Protein AF-A0A8T2MV27-F1 (afdb_monomer)

Nearest PDB structures (foldseek):
  1ccz-assembly1_A  TM=6.805E-01  e=2.339E-03  Homo sapiens
  5xpw-assembly1_A-2  TM=7.190E-01  e=3.703E-03  Branchiostoma floridae
  2dru-assembly1_A  TM=6.359E-01  e=2.085E-03  Rattus norvegicus
  1hng-assembly1_B  TM=6.744E-01  e=2.463E-02  Rattus rattus
  7sht-assembly1_D  TM=5.277E-01  e=3.098E-02  Homo sapiens

Foldseek 3Di:
DPPPPVVVVVVVVPPDDDPDDDPPLPVPEKDAWDWDWDDPDLWKIKIFIDTDPDPQKWKFKDFDVDDGHTDRIDMDTVVRLVVGFWMKMWIDGPSYIHIDIGGCVVVHPPPDCPDDVVVVVVVVVVVVVVVVVVPDDPPD

Mean predicted aligned error: 16.32 Å

Solvent-accessible surface area (backbone atoms only — not comparable to full-atom values): 8677 Å² total; per-residue (Å²): 144,79,86,72,75,70,61,66,64,55,65,77,71,70,83,74,90,85,87,82,84,81,74,70,78,65,81,72,37,66,59,74,42,47,79,49,74,46,77,79,51,102,53,35,36,33,40,38,51,47,63,68,84,53,95,68,50,44,40,23,31,36,40,85,99,37,78,65,44,70,44,48,60,48,79,44,42,51,68,54,31,73,76,44,46,58,38,30,41,36,44,34,43,99,74,32,76,28,61,34,81,39,63,49,53,78,69,52,85,71,87,70,83,89,62,69,71,65,56,57,57,51,52,54,51,52,52,52,51,52,50,51,60,72,72,49,72,80,90,123

Radius of gyration: 32.89 Å; Cα contacts (8 Å, |Δi|>4): 181; chains: 1; bounding box: 91×28×101 Å

Structure (mmCIF, N/CA/C/O backbone):
data_AF-A0A8T2MV27-F1
#
_entry.id   AF-A0A8T2MV27-F1
#
loop_
_atom_site.group_PDB
_atom_site.id
_atom_site.type_symbol
_atom_site.label_atom_id
_atom_site.label_alt_id
_atom_site.label_comp_id
_atom_site.label_asym_id
_atom_site.label_entity_id
_atom_site.label_seq_id
_atom_site.pdbx_PDB_ins_code
_atom_site.Cartn_x
_atom_site.Cartn_y
_atom_site.Cartn_z
_atom_site.occupancy
_atom_site.B_iso_or_equiv
_atom_site.auth_seq_id
_atom_site.auth_comp_id
_atom_site.auth_asym_id
_atom_site.auth_atom_id
_atom_site.pdbx_PDB_model_num
ATOM 1 N N . MET A 1 1 ? -68.405 -4.023 31.245 1.00 50.22 1 MET A N 1
ATOM 2 C CA . MET A 1 1 ? -67.872 -3.692 29.906 1.00 50.22 1 MET A CA 1
ATOM 3 C C . MET A 1 1 ? -66.508 -3.022 30.088 1.00 50.22 1 MET A C 1
ATOM 5 O O . MET A 1 1 ? -66.405 -1.815 29.967 1.00 50.22 1 MET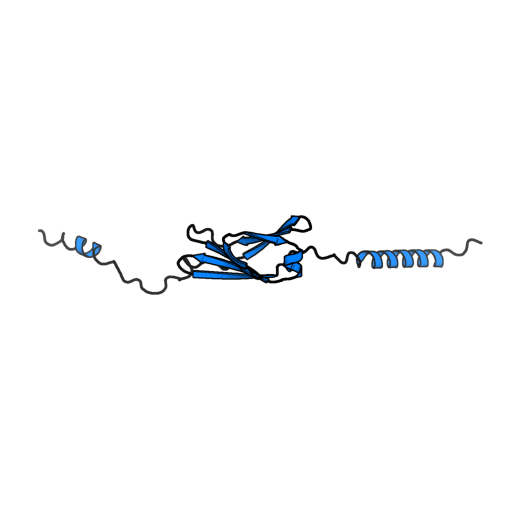 A O 1
ATOM 9 N N . GLN A 1 2 ? -65.485 -3.786 30.499 1.00 50.00 2 GLN A N 1
ATOM 10 C CA . GLN A 1 2 ? -64.125 -3.259 30.751 1.00 50.00 2 GLN A CA 1
ATOM 11 C C . GLN A 1 2 ? -63.024 -4.338 30.728 1.00 50.00 2 GLN A C 1
ATOM 13 O O . GLN A 1 2 ? -61.901 -4.092 31.142 1.00 50.00 2 GLN A O 1
ATOM 18 N N . SER A 1 3 ? -63.317 -5.533 30.214 1.00 42.84 3 SER A N 1
ATOM 19 C CA . SER A 1 3 ? -62.396 -6.677 30.216 1.00 42.84 3 SER A CA 1
ATOM 20 C C . SER A 1 3 ? -61.665 -6.907 28.884 1.00 42.84 3 SER A C 1
ATOM 22 O O . SER A 1 3 ? -60.965 -7.903 28.761 1.00 42.84 3 SER A O 1
ATOM 24 N N . LEU A 1 4 ? -61.789 -6.007 27.895 1.00 46.09 4 LEU A N 1
ATOM 25 C CA . LEU A 1 4 ? -61.129 -6.153 26.582 1.00 46.09 4 LEU A CA 1
ATOM 26 C C . LEU A 1 4 ? -59.987 -5.162 26.291 1.00 46.09 4 LEU A C 1
ATOM 28 O O . LEU A 1 4 ? -59.261 -5.374 25.327 1.00 46.09 4 LEU A O 1
ATOM 32 N N . LEU A 1 5 ? -59.780 -4.116 27.098 1.00 51.22 5 LEU A N 1
ATOM 33 C CA . LEU A 1 5 ? -58.764 -3.090 26.800 1.00 51.22 5 LEU A CA 1
ATOM 34 C C . LEU A 1 5 ? -57.367 -3.375 27.381 1.00 51.22 5 LEU A C 1
ATOM 36 O O . LEU A 1 5 ? -56.429 -2.688 27.013 1.00 51.22 5 LEU A O 1
ATOM 40 N N . ALA A 1 6 ? -57.190 -4.407 28.213 1.00 50.56 6 ALA A N 1
ATOM 41 C CA . ALA A 1 6 ? -55.876 -4.754 28.779 1.00 50.56 6 ALA A CA 1
ATOM 42 C C . ALA A 1 6 ? -55.056 -5.736 27.916 1.00 50.56 6 ALA A C 1
ATOM 44 O O . ALA A 1 6 ? -53.880 -5.964 28.179 1.00 50.56 6 ALA A O 1
ATOM 45 N N . ILE A 1 7 ? -55.667 -6.348 26.894 1.00 51.62 7 ILE A N 1
ATOM 46 C CA . ILE A 1 7 ? -55.023 -7.396 26.082 1.00 51.62 7 ILE A CA 1
ATOM 47 C C . ILE A 1 7 ? -54.093 -6.773 25.024 1.00 51.62 7 ILE A C 1
ATOM 49 O O . ILE A 1 7 ? -53.070 -7.360 24.681 1.00 51.62 7 ILE A O 1
ATOM 53 N N . ALA A 1 8 ? -54.403 -5.560 24.550 1.00 48.25 8 ALA A N 1
ATOM 54 C CA . ALA A 1 8 ? -53.608 -4.868 23.532 1.00 48.25 8 ALA A CA 1
ATOM 55 C C . ALA A 1 8 ? -52.238 -4.381 24.052 1.00 48.25 8 ALA A C 1
ATOM 57 O O . ALA A 1 8 ? -51.272 -4.395 23.294 1.00 48.25 8 ALA A O 1
ATOM 58 N N . ASP A 1 9 ? -52.122 -4.036 25.340 1.00 54.28 9 ASP A N 1
ATOM 59 C CA . ASP A 1 9 ? -50.855 -3.587 25.943 1.00 54.28 9 ASP A CA 1
ATOM 60 C C . ASP A 1 9 ? -49.862 -4.735 26.200 1.00 54.28 9 ASP A C 1
ATOM 62 O O . ASP A 1 9 ? -48.650 -4.528 26.187 1.00 54.28 9 ASP A O 1
ATOM 66 N N . ILE A 1 10 ? -50.342 -5.974 26.371 1.00 51.12 10 ILE A N 1
ATOM 67 C CA . ILE A 1 10 ? -49.473 -7.149 26.577 1.00 51.12 10 ILE A CA 1
ATOM 68 C C . ILE A 1 10 ? -48.772 -7.555 25.271 1.00 51.12 10 ILE A C 1
ATOM 70 O O . ILE A 1 10 ? -47.625 -8.002 25.302 1.00 51.12 10 ILE A O 1
ATOM 74 N N . ILE A 1 11 ? -49.424 -7.361 24.118 1.00 53.12 11 ILE A N 1
ATOM 75 C CA . ILE A 1 11 ? -48.849 -7.705 22.807 1.00 53.12 11 ILE A CA 1
ATOM 76 C C . ILE A 1 11 ? -47.647 -6.800 22.476 1.00 53.12 11 ILE A C 1
ATOM 78 O O . ILE A 1 11 ? -46.690 -7.270 21.867 1.00 53.12 11 ILE A O 1
ATOM 82 N N . GLN A 1 12 ? -47.623 -5.551 22.958 1.00 51.84 12 GLN A N 1
ATOM 83 C CA . GLN A 1 12 ? -46.502 -4.625 22.726 1.00 51.84 12 GLN A CA 1
ATOM 84 C C . GLN A 1 12 ? -45.269 -4.877 23.617 1.00 51.84 12 GLN A C 1
ATOM 86 O O . GLN A 1 12 ? -44.215 -4.291 23.382 1.00 51.84 12 GLN A O 1
ATOM 91 N N . LEU A 1 13 ? -45.360 -5.757 24.624 1.00 51.50 13 LEU A N 1
ATOM 92 C CA . LEU A 1 13 ? -44.260 -6.057 25.556 1.00 51.50 13 LEU A CA 1
ATOM 93 C C . LEU A 1 13 ? -43.524 -7.377 25.256 1.00 51.50 13 LEU A C 1
ATOM 95 O O . LEU A 1 13 ? -42.575 -7.714 25.965 1.00 51.50 13 LEU A O 1
ATOM 99 N N . LYS A 1 14 ? -43.923 -8.138 24.225 1.00 48.09 14 LYS A N 1
ATOM 100 C CA . LYS A 1 14 ? -43.397 -9.496 23.977 1.00 48.09 14 LYS A CA 1
ATOM 101 C C . LYS A 1 14 ? -42.906 -9.766 22.549 1.00 48.09 14 LYS A C 1
ATOM 103 O O . LYS A 1 14 ? -43.073 -10.868 22.047 1.00 48.09 14 LYS A O 1
ATOM 108 N N . THR A 1 15 ? -42.187 -8.826 21.947 1.00 40.66 15 THR A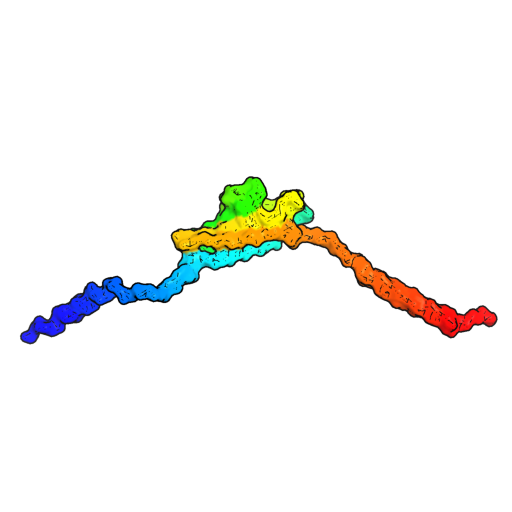 N 1
ATOM 109 C CA . THR A 1 15 ? -41.225 -9.146 20.872 1.00 40.66 15 THR A CA 1
ATOM 110 C C . THR A 1 15 ? -39.972 -8.283 21.004 1.00 40.66 15 THR A C 1
ATOM 112 O O . THR A 1 15 ? -39.597 -7.531 20.113 1.00 40.66 15 THR A O 1
ATOM 115 N N . SER A 1 16 ? -39.339 -8.382 22.171 1.00 48.09 16 SER A N 1
ATOM 116 C CA . SER A 1 16 ? -37.891 -8.261 22.301 1.00 48.09 16 SER A CA 1
ATOM 117 C C . SER A 1 16 ? -37.383 -9.692 22.479 1.00 48.09 16 SER A C 1
ATOM 119 O O . SER A 1 16 ? -37.890 -10.395 23.353 1.00 48.09 16 SER A O 1
ATOM 121 N N . ASP A 1 17 ? -36.437 -10.109 21.639 1.00 51.66 17 ASP A N 1
ATOM 122 C CA . ASP A 1 17 ? -35.657 -11.349 21.768 1.00 51.66 17 ASP A CA 1
ATOM 123 C C . ASP A 1 17 ? -36.351 -12.672 21.356 1.00 51.66 17 ASP A C 1
ATOM 125 O O . ASP A 1 17 ? -36.943 -13.375 22.172 1.00 51.66 17 ASP A O 1
ATOM 129 N N . SER A 1 18 ? -36.310 -13.014 20.058 1.00 49.25 18 SER A N 1
ATOM 130 C CA . SER A 1 18 ? -36.143 -14.399 19.543 1.00 49.25 18 SER A CA 1
ATOM 131 C C . SER A 1 18 ? -36.281 -14.481 18.014 1.00 49.25 18 SER A C 1
ATOM 133 O O . SER A 1 18 ? -37.104 -15.216 17.478 1.00 49.25 18 SER A O 1
ATOM 135 N N . GLU A 1 19 ? -35.408 -13.778 17.292 1.00 41.59 19 GLU A N 1
ATOM 136 C CA . GLU A 1 19 ? -35.066 -14.160 15.917 1.00 41.59 19 GLU A CA 1
ATOM 137 C C . GLU A 1 19 ? -33.567 -14.459 15.890 1.00 41.59 19 GLU A C 1
ATOM 139 O O . GLU A 1 19 ? -32.722 -13.624 15.574 1.00 41.59 19 GLU A O 1
ATOM 144 N N . ALA A 1 20 ? -33.229 -15.648 16.384 1.00 43.06 20 ALA A N 1
ATOM 145 C CA . ALA A 1 20 ? -31.861 -16.113 16.467 1.00 43.06 20 ALA A CA 1
ATOM 146 C C . ALA A 1 20 ? -31.523 -16.965 15.232 1.00 43.06 20 ALA A C 1
ATOM 148 O O . ALA A 1 20 ? -32.191 -17.956 14.944 1.00 43.06 20 ALA A O 1
ATOM 149 N N . HIS A 1 21 ? -30.415 -16.585 14.589 1.00 35.38 21 HIS A N 1
ATOM 150 C CA . HIS A 1 21 ? -29.521 -17.424 13.781 1.00 35.38 21 HIS A CA 1
ATOM 151 C C . HIS A 1 21 ? -29.842 -17.702 12.302 1.00 35.38 21 HIS A C 1
ATOM 153 O O . HIS A 1 21 ? -29.769 -18.838 11.844 1.00 35.38 21 HIS A O 1
ATOM 159 N N . HIS A 1 22 ? -29.976 -16.640 11.505 1.00 41.94 22 HIS A N 1
ATOM 160 C CA . HIS A 1 22 ? -29.172 -16.534 10.273 1.00 41.94 22 HIS A CA 1
ATOM 161 C C . HIS A 1 22 ? -29.003 -15.069 9.858 1.00 41.94 22 HIS A C 1
ATOM 163 O O . HIS A 1 22 ? -29.337 -14.664 8.749 1.00 41.94 22 HIS A O 1
ATOM 169 N N . LYS A 1 23 ? -28.525 -14.230 10.783 1.00 42.06 23 LYS A N 1
ATOM 170 C CA . LYS A 1 23 ? -28.053 -12.910 10.383 1.00 42.06 23 LYS A CA 1
ATOM 171 C C . LYS A 1 23 ? -26.694 -13.132 9.746 1.00 42.06 23 LYS A C 1
ATOM 173 O O . LYS A 1 23 ? -25.743 -13.452 10.450 1.00 42.06 23 LYS A O 1
ATOM 178 N N . ASP A 1 24 ? -26.681 -13.079 8.422 1.00 52.72 24 ASP A N 1
ATOM 179 C CA . ASP A 1 24 ? -25.498 -12.986 7.583 1.00 52.72 24 ASP A CA 1
ATOM 180 C C . ASP A 1 24 ? -24.465 -12.093 8.294 1.00 52.72 24 ASP A C 1
ATOM 182 O O . ASP A 1 24 ? -24.623 -10.876 8.392 1.00 52.72 24 ASP A O 1
ATOM 186 N N . GLU A 1 25 ? -23.437 -12.715 8.880 1.00 53.09 25 GLU A N 1
ATOM 187 C CA . GLU A 1 25 ? -22.351 -12.066 9.641 1.00 53.09 25 GLU A CA 1
ATOM 188 C C . GLU A 1 25 ? -21.464 -11.186 8.733 1.00 53.09 25 GLU A C 1
ATOM 190 O O . GLU A 1 25 ? -20.398 -10.699 9.102 1.00 53.09 25 GLU A O 1
ATOM 195 N N . THR A 1 26 ? -21.919 -10.976 7.507 1.00 54.19 26 THR A N 1
ATOM 196 C CA . THR A 1 26 ? -21.197 -10.438 6.374 1.00 54.19 26 THR A CA 1
ATOM 197 C C . THR A 1 26 ? -21.721 -9.058 5.957 1.00 54.19 26 THR A C 1
ATOM 199 O O . THR A 1 26 ? -21.038 -8.370 5.209 1.00 54.19 26 THR A O 1
ATOM 202 N N . GLU A 1 27 ? -22.800 -8.552 6.576 1.00 59.03 27 GLU A N 1
ATOM 203 C CA . GLU A 1 27 ? -23.212 -7.138 6.451 1.00 59.03 27 GLU A CA 1
ATOM 204 C C . GLU A 1 27 ? -22.283 -6.168 7.214 1.00 59.03 27 GLU A C 1
ATOM 206 O O . GLU A 1 27 ? -22.036 -5.051 6.768 1.00 59.03 27 GLU A O 1
ATOM 211 N N . ASN A 1 28 ? -21.733 -6.593 8.357 1.00 71.19 28 ASN A N 1
ATOM 212 C CA . ASN A 1 28 ? -20.901 -5.742 9.222 1.00 71.19 28 ASN A CA 1
ATOM 213 C C . ASN A 1 28 ? -19.397 -6.066 9.157 1.00 71.19 28 ASN A C 1
ATOM 215 O O . ASN A 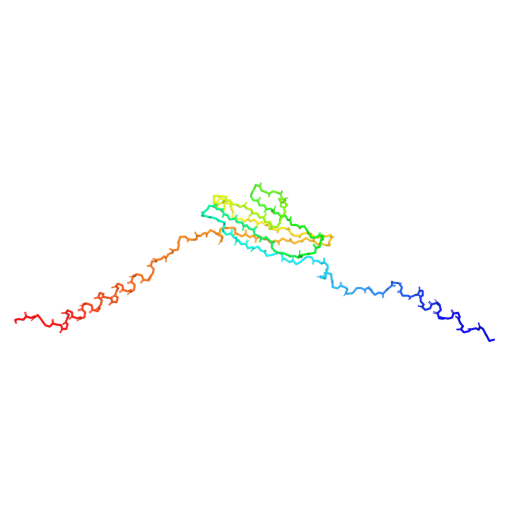1 28 ? -18.582 -5.358 9.762 1.00 71.19 28 ASN A O 1
ATOM 219 N N . ALA A 1 29 ? -19.020 -7.140 8.465 1.00 80.94 29 ALA A N 1
ATOM 220 C CA . ALA A 1 29 ? -17.625 -7.493 8.255 1.00 80.94 29 ALA A CA 1
ATOM 221 C C . ALA A 1 29 ? -17.016 -6.628 7.149 1.00 80.94 29 ALA A C 1
ATOM 223 O O . ALA A 1 29 ? -17.689 -6.289 6.180 1.00 80.94 29 ALA A O 1
ATOM 224 N N . VAL A 1 30 ? -15.730 -6.303 7.273 1.00 86.81 30 VAL A N 1
ATOM 225 C CA . VAL A 1 30 ? -15.019 -5.608 6.215 1.00 86.81 30 VAL A CA 1
ATOM 226 C C . VAL A 1 30 ? -14.766 -6.547 5.044 1.00 86.81 30 VAL A C 1
ATOM 228 O O . VAL A 1 30 ? -14.408 -7.722 5.227 1.00 86.81 30 VAL A O 1
ATOM 231 N N . ALA A 1 31 ? -14.934 -6.019 3.838 1.00 88.38 31 ALA A N 1
ATOM 232 C CA . ALA A 1 31 ? -14.553 -6.675 2.605 1.00 88.38 31 ALA A CA 1
ATOM 233 C C . ALA A 1 31 ? -13.026 -6.797 2.506 1.00 88.38 31 ALA A C 1
ATOM 235 O O . ALA A 1 31 ? -12.252 -6.129 3.199 1.00 88.38 31 ALA A O 1
ATOM 236 N N . LYS A 1 32 ? -12.573 -7.684 1.620 1.00 90.12 32 LYS A N 1
ATOM 237 C CA . LYS A 1 32 ? -11.149 -7.812 1.316 1.00 90.12 32 LYS A CA 1
ATOM 238 C C . LYS A 1 32 ? -10.652 -6.516 0.650 1.00 90.12 32 LYS A C 1
ATOM 240 O O . LYS A 1 32 ? -11.260 -6.100 -0.338 1.00 90.12 32 LYS A O 1
ATOM 245 N N . PRO A 1 33 ? -9.571 -5.887 1.145 1.00 93.12 33 PRO A N 1
ATOM 246 C CA . PRO A 1 33 ? -9.045 -4.682 0.522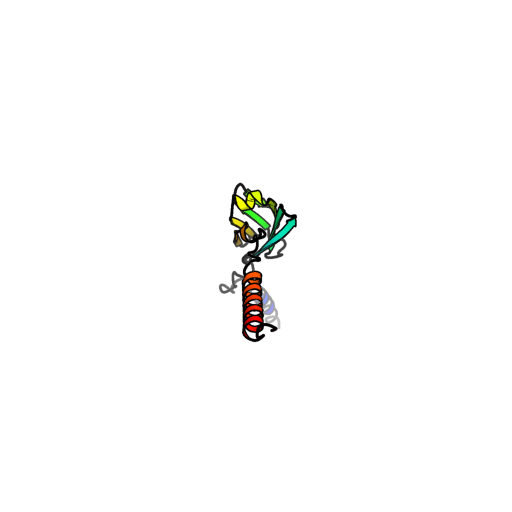 1.00 93.12 33 PRO A CA 1
ATOM 247 C C . PRO A 1 33 ? -8.423 -4.966 -0.845 1.00 93.12 33 PRO A C 1
ATOM 249 O O . PRO A 1 33 ? -7.963 -6.070 -1.123 1.00 93.12 33 PRO A O 1
ATOM 252 N N . THR A 1 34 ? -8.384 -3.941 -1.690 1.00 94.69 34 THR A N 1
ATOM 253 C CA . THR A 1 34 ? -7.682 -3.940 -2.976 1.00 94.69 34 THR A CA 1
ATOM 254 C C . THR A 1 34 ? -6.530 -2.950 -2.913 1.00 94.69 34 THR A C 1
ATOM 256 O O . THR A 1 34 ? -6.712 -1.814 -2.475 1.00 94.69 34 THR A O 1
ATOM 259 N N . VAL A 1 35 ? -5.350 -3.357 -3.374 1.00 95.44 35 VAL A N 1
ATOM 260 C CA . VAL A 1 35 ? -4.174 -2.485 -3.442 1.00 95.44 35 VAL A CA 1
ATOM 261 C C . VAL A 1 35 ? -3.914 -2.071 -4.889 1.00 95.44 35 VAL A C 1
ATOM 263 O O . VAL A 1 35 ? -3.952 -2.891 -5.802 1.00 95.44 35 VAL A O 1
ATOM 266 N N . THR A 1 36 ? -3.662 -0.782 -5.097 1.00 93.88 36 THR A N 1
ATOM 267 C CA . THR A 1 36 ? -3.289 -0.187 -6.390 1.00 93.88 36 THR A CA 1
ATOM 268 C C . THR A 1 36 ? -2.025 0.645 -6.229 1.00 93.88 36 THR A C 1
ATOM 270 O O . THR A 1 36 ? -1.695 1.047 -5.114 1.00 93.88 36 THR A O 1
ATOM 273 N N . CYS A 1 37 ? -1.319 0.922 -7.324 1.00 92.38 37 CYS A N 1
ATOM 274 C CA . CYS A 1 37 ? -0.158 1.805 -7.301 1.00 92.38 37 CYS A CA 1
ATOM 275 C C . CYS A 1 37 ? -0.316 3.019 -8.204 1.00 92.38 37 CYS A C 1
ATOM 277 O O . CYS A 1 37 ? -0.841 2.935 -9.313 1.00 92.38 37 CYS A O 1
ATOM 279 N N . GLU A 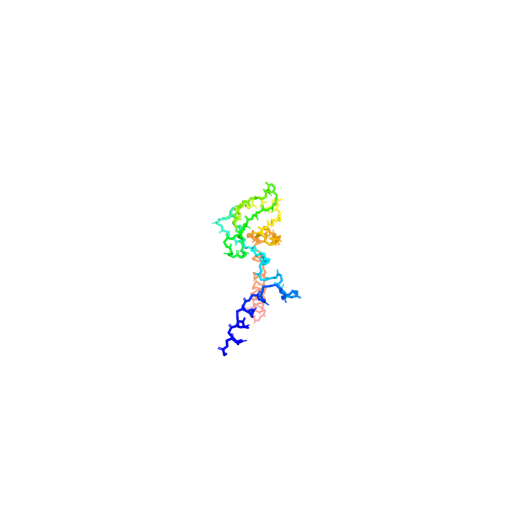1 38 ? 0.218 4.136 -7.726 1.00 91.50 38 GLU A N 1
ATOM 280 C CA . GLU A 1 38 ? 0.309 5.400 -8.438 1.00 91.50 38 GLU A CA 1
ATOM 281 C C . GLU A 1 38 ? 1.772 5.852 -8.459 1.00 91.50 38 GLU A C 1
ATOM 283 O O . GLU A 1 38 ? 2.398 6.034 -7.415 1.00 91.50 38 GLU A O 1
ATOM 288 N N . ASN A 1 39 ? 2.344 6.004 -9.653 1.00 88.62 39 ASN A N 1
ATOM 289 C CA . ASN A 1 39 ? 3.698 6.522 -9.804 1.00 88.62 39 ASN A CA 1
ATOM 290 C C . ASN A 1 39 ? 3.674 8.051 -9.680 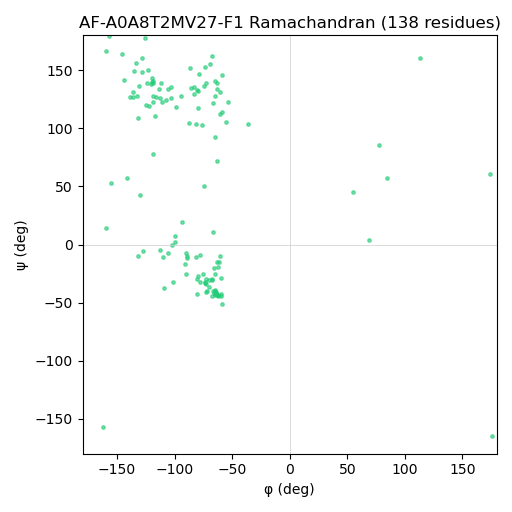1.00 88.62 39 ASN A C 1
ATOM 292 O O . ASN A 1 39 ? 3.048 8.723 -10.496 1.00 88.62 39 ASN A O 1
ATOM 296 N N . ILE A 1 40 ? 4.357 8.595 -8.669 1.00 86.06 40 ILE A N 1
ATOM 297 C CA . ILE A 1 40 ? 4.493 10.051 -8.509 1.00 86.06 40 ILE A CA 1
ATOM 298 C C . ILE A 1 40 ? 5.602 10.565 -9.434 1.00 86.06 40 ILE A C 1
ATOM 300 O O . ILE A 1 40 ? 5.478 11.627 -10.044 1.00 86.06 40 ILE A O 1
ATOM 304 N N . ASN A 1 41 ? 6.716 9.832 -9.505 1.00 84.44 41 ASN A N 1
ATOM 305 C CA . ASN A 1 41 ? 7.873 10.158 -10.334 1.00 84.44 41 ASN A CA 1
ATOM 306 C C . ASN A 1 41 ? 8.706 8.895 -10.637 1.00 84.44 41 ASN A C 1
ATOM 308 O O . ASN A 1 41 ? 8.429 7.804 -10.139 1.00 84.44 41 ASN A O 1
ATOM 312 N N . SER A 1 42 ? 9.798 9.044 -11.393 1.00 79.38 42 SER A N 1
ATOM 313 C CA . SER A 1 42 ? 10.678 7.934 -11.798 1.00 79.38 42 SER A CA 1
ATOM 314 C C . SER A 1 42 ? 11.346 7.155 -10.654 1.00 79.38 42 SER A C 1
ATOM 316 O O . SER A 1 42 ? 11.962 6.127 -10.921 1.00 79.38 42 SER A O 1
ATOM 318 N N . SER A 1 43 ? 11.262 7.629 -9.409 1.00 86.12 43 SER A N 1
ATOM 319 C CA . SER A 1 43 ? 11.875 7.035 -8.212 1.00 86.12 43 SER A CA 1
ATOM 320 C C . SER A 1 43 ? 10.908 6.791 -7.049 1.00 86.12 43 SER A C 1
ATOM 322 O O . SER A 1 43 ? 11.327 6.216 -6.049 1.00 86.12 43 SER A O 1
ATOM 324 N N . THR A 1 44 ? 9.649 7.220 -7.138 1.00 90.00 44 THR A N 1
ATOM 325 C CA . THR A 1 44 ? 8.696 7.191 -6.021 1.00 90.00 44 THR A CA 1
ATOM 326 C C . THR A 1 44 ? 7.340 6.687 -6.488 1.00 90.00 44 THR A C 1
ATOM 328 O O . THR A 1 44 ? 6.769 7.195 -7.460 1.00 90.00 44 THR A O 1
ATOM 331 N N . VAL A 1 45 ? 6.794 5.730 -5.742 1.00 91.88 45 VAL A N 1
ATOM 332 C CA . VAL A 1 45 ? 5.447 5.191 -5.934 1.00 91.88 45 VAL A CA 1
ATOM 333 C C . VAL A 1 45 ? 4.631 5.350 -4.656 1.00 91.88 45 VAL A C 1
ATOM 335 O O . VAL A 1 45 ? 5.162 5.282 -3.547 1.00 91.88 45 VAL A O 1
ATOM 338 N N . THR A 1 46 ? 3.325 5.492 -4.813 1.00 93.94 46 THR A N 1
ATOM 339 C CA . THR A 1 46 ? 2.353 5.398 -3.728 1.00 93.94 46 THR A CA 1
ATOM 340 C C . THR A 1 46 ? 1.522 4.143 -3.913 1.00 93.94 46 THR A C 1
ATOM 342 O O . THR A 1 46 ? 0.864 3.980 -4.940 1.00 93.94 46 THR A O 1
ATOM 345 N N . LEU A 1 47 ? 1.516 3.268 -2.912 1.00 94.19 47 LEU A N 1
ATOM 346 C CA . LEU A 1 47 ? 0.530 2.202 -2.794 1.00 94.19 47 LEU A CA 1
ATOM 347 C C . LEU A 1 47 ? -0.732 2.772 -2.148 1.00 94.19 47 LEU A C 1
ATOM 349 O O . LEU A 1 47 ? -0.664 3.406 -1.096 1.00 94.19 47 LEU A O 1
ATOM 353 N N . ARG A 1 48 ? -1.883 2.536 -2.768 1.00 95.81 48 ARG A N 1
ATOM 354 C CA . ARG A 1 48 ? -3.203 2.900 -2.256 1.00 95.81 48 ARG A CA 1
ATOM 355 C C . ARG A 1 48 ? -3.986 1.653 -1.924 1.00 95.81 48 ARG A C 1
ATOM 357 O O . ARG A 1 48 ? -4.190 0.800 -2.785 1.00 95.81 48 ARG A O 1
ATOM 364 N N . CYS A 1 49 ? -4.464 1.591 -0.694 1.00 94.75 49 CYS A N 1
ATOM 365 C CA . CYS A 1 49 ? -5.373 0.569 -0.235 1.00 94.75 49 CYS A CA 1
ATOM 366 C C . CYS A 1 49 ? -6.804 1.097 -0.268 1.00 94.75 49 CYS A C 1
ATOM 368 O O . CYS A 1 49 ? -7.142 2.067 0.412 1.00 94.75 49 CYS A O 1
ATOM 370 N N . ALA A 1 50 ? -7.633 0.449 -1.074 1.00 91.69 50 ALA A N 1
ATOM 371 C CA . ALA A 1 50 ? -9.060 0.686 -1.155 1.00 91.69 50 ALA A CA 1
ATOM 372 C C . ALA A 1 50 ? -9.802 -0.431 -0.415 1.00 91.69 50 ALA A C 1
ATOM 374 O O . ALA A 1 50 ? -9.494 -1.611 -0.571 1.00 91.69 50 ALA A O 1
ATOM 375 N N . GLY A 1 51 ? -10.790 -0.055 0.383 1.00 87.00 51 GLY A N 1
ATOM 376 C CA . GLY A 1 51 ? -11.646 -0.969 1.125 1.00 87.00 51 GLY A CA 1
ATOM 377 C C . GLY A 1 51 ? -12.912 -0.244 1.561 1.00 87.00 51 GLY A C 1
ATOM 378 O O . GLY A 1 51 ? -13.285 0.778 0.976 1.00 87.00 51 GLY A O 1
ATOM 379 N N . ASP A 1 52 ? -13.562 -0.747 2.605 1.00 83.88 52 ASP A N 1
ATOM 380 C CA . ASP A 1 52 ? -14.815 -0.160 3.066 1.00 83.88 52 ASP A CA 1
ATOM 381 C C . ASP A 1 52 ? -14.641 1.259 3.600 1.00 83.88 52 ASP A C 1
ATOM 383 O O . ASP A 1 52 ? -13.703 1.581 4.335 1.00 83.88 52 ASP A O 1
ATOM 387 N N . GLN A 1 53 ? -15.612 2.106 3.274 1.00 77.81 53 GLN A N 1
ATOM 388 C CA . GLN A 1 53 ? -15.641 3.520 3.653 1.00 77.81 53 GLN A CA 1
ATOM 389 C C . GLN A 1 53 ? -16.417 3.770 4.956 1.00 77.81 53 GLN A C 1
ATOM 391 O O . GLN A 1 53 ? -16.854 4.888 5.222 1.00 77.81 53 GLN A O 1
ATOM 396 N N . SER A 1 54 ? -16.620 2.730 5.770 1.00 81.12 54 SER A N 1
ATOM 397 C CA . SER A 1 54 ? -17.314 2.870 7.050 1.00 81.12 54 SER A CA 1
ATOM 398 C C . SER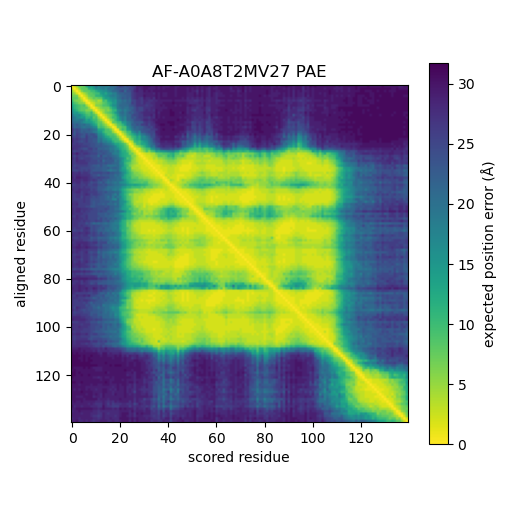 A 1 54 ? -16.521 3.787 7.996 1.00 81.12 54 SER A C 1
ATOM 400 O O . SER A 1 54 ? -15.297 3.679 8.075 1.00 81.12 54 SER A O 1
ATOM 402 N N . PRO A 1 55 ? -17.186 4.679 8.755 1.00 77.12 55 PRO A N 1
ATOM 403 C CA . PRO A 1 55 ? -16.526 5.661 9.621 1.00 77.12 55 PRO A CA 1
ATOM 404 C C . PRO A 1 55 ? -15.691 5.049 10.758 1.00 77.12 55 PRO A C 1
ATOM 406 O O . PRO A 1 55 ? -14.885 5.747 11.367 1.00 77.12 55 PRO A O 1
ATOM 409 N N . LEU A 1 56 ? -15.874 3.759 11.056 1.00 86.06 56 LEU A N 1
ATOM 410 C CA . LEU A 1 56 ? -15.097 3.025 12.062 1.00 86.06 56 LEU A CA 1
ATOM 411 C C . LEU A 1 56 ? -13.974 2.172 11.449 1.00 86.06 56 LEU A C 1
ATOM 413 O O . LEU A 1 56 ? -13.289 1.454 12.181 1.00 86.06 56 LEU A O 1
ATOM 417 N N . THR A 1 57 ? -13.796 2.226 10.128 1.00 91.06 57 THR A N 1
ATOM 418 C CA . THR A 1 57 ? -12.759 1.479 9.420 1.00 91.06 57 THR A CA 1
ATOM 419 C C . THR A 1 57 ? -11.409 2.173 9.549 1.00 91.06 57 THR A C 1
ATOM 421 O O . THR A 1 57 ? -11.268 3.372 9.317 1.00 91.06 57 THR A O 1
ATOM 424 N N . GLN A 1 58 ? -10.393 1.393 9.896 1.00 94.31 58 GLN A N 1
ATOM 425 C CA . GLN A 1 58 ? -9.009 1.826 10.016 1.00 94.31 58 GLN A CA 1
ATOM 426 C C . GLN A 1 58 ? -8.141 1.062 9.025 1.00 94.31 58 GLN A C 1
ATOM 428 O O . GLN A 1 58 ? -8.313 -0.142 8.841 1.00 94.31 58 GLN A O 1
ATOM 433 N N . TYR A 1 59 ? -7.190 1.776 8.432 1.00 95.50 59 TYR A N 1
ATOM 434 C CA . TYR A 1 59 ? -6.225 1.243 7.481 1.00 95.50 59 TYR A CA 1
ATOM 435 C C . TYR A 1 59 ? -4.833 1.265 8.102 1.00 95.50 59 TYR A C 1
ATOM 437 O O . TYR A 1 59 ? -4.448 2.250 8.747 1.00 95.50 59 TYR A O 1
ATOM 445 N N . SER A 1 60 ? -4.068 0.204 7.882 1.00 96.50 60 SER A N 1
ATOM 446 C CA . SER A 1 60 ? -2.648 0.171 8.199 1.00 96.50 60 SER A CA 1
ATOM 447 C C . SER A 1 60 ? -1.861 -0.669 7.203 1.00 96.50 60 SER A C 1
ATOM 449 O O . SER A 1 60 ? -2.412 -1.465 6.450 1.00 96.50 60 SER A O 1
ATOM 451 N N . TRP A 1 61 ? -0.547 -0.486 7.210 1.00 97.00 61 TRP A N 1
ATOM 452 C CA . TRP A 1 61 ? 0.388 -1.212 6.369 1.00 97.00 61 TRP A CA 1
ATOM 453 C C . TRP A 1 61 ? 1.367 -2.013 7.209 1.00 97.00 61 TRP A C 1
ATOM 455 O O . TRP A 1 61 ? 1.897 -1.532 8.219 1.00 97.00 61 TRP A O 1
ATOM 465 N N . VAL A 1 62 ? 1.639 -3.225 6.745 1.00 95.38 62 VAL A N 1
ATOM 466 C CA . VAL A 1 62 ? 2.660 -4.117 7.282 1.00 95.38 62 VAL A CA 1
ATOM 467 C C . VAL A 1 62 ? 3.600 -4.489 6.150 1.00 95.38 62 VAL A C 1
ATOM 469 O O . VAL A 1 62 ? 3.176 -4.713 5.019 1.00 95.38 62 VAL A O 1
ATOM 472 N N . GLY A 1 63 ? 4.891 -4.529 6.444 1.00 93.06 63 GLY A N 1
ATOM 473 C CA . GLY A 1 63 ? 5.867 -4.885 5.442 1.00 93.06 63 GLY A CA 1
ATOM 474 C C . GLY A 1 63 ? 7.308 -4.774 5.927 1.00 93.06 63 GLY A C 1
ATOM 475 O O . GLY A 1 63 ? 7.586 -4.671 7.124 1.00 93.06 63 GLY A O 1
ATOM 476 N N . PRO A 1 64 ? 8.249 -4.783 4.984 1.00 91.38 64 PRO A N 1
ATOM 477 C CA . PRO A 1 64 ? 9.680 -4.690 5.238 1.00 91.38 64 PRO A CA 1
ATOM 478 C C . PRO A 1 64 ? 10.013 -3.399 5.991 1.00 91.38 64 PRO A C 1
ATOM 480 O O . PRO A 1 64 ? 9.804 -2.303 5.480 1.00 91.38 64 PRO A O 1
ATOM 483 N N . GLY A 1 65 ? 10.483 -3.521 7.234 1.00 88.88 65 GLY A N 1
ATOM 484 C CA . GLY A 1 65 ? 10.796 -2.367 8.086 1.00 88.88 65 GLY A CA 1
ATOM 485 C C . GLY A 1 65 ? 9.581 -1.556 8.559 1.00 88.88 65 GLY A C 1
ATOM 486 O O . GLY A 1 65 ? 9.760 -0.554 9.247 1.00 88.88 65 GLY A O 1
ATOM 487 N N . ILE A 1 66 ? 8.353 -1.982 8.239 1.00 91.06 66 ILE A N 1
ATOM 488 C CA . ILE A 1 66 ? 7.117 -1.272 8.578 1.00 91.06 66 ILE A CA 1
ATOM 489 C C . ILE A 1 66 ? 6.207 -2.185 9.396 1.00 91.06 66 ILE A C 1
ATOM 491 O O . ILE A 1 66 ? 5.737 -3.217 8.921 1.00 91.06 66 ILE A O 1
ATOM 495 N N . GLN A 1 67 ? 5.903 -1.764 10.621 1.00 92.25 67 GLN A N 1
ATOM 496 C CA . GLN A 1 67 ? 4.946 -2.443 11.490 1.00 92.25 67 GLN A CA 1
ATOM 497 C C . GLN A 1 67 ? 3.778 -1.502 11.777 1.00 92.25 67 GLN A C 1
ATOM 499 O O . GLN A 1 67 ? 3.940 -0.513 12.486 1.00 92.25 67 GLN A O 1
ATOM 504 N N . ASN A 1 68 ? 2.603 -1.820 11.227 1.00 92.69 68 ASN A N 1
ATOM 505 C CA . ASN A 1 68 ? 1.349 -1.102 11.464 1.00 92.69 68 ASN A CA 1
ATOM 506 C C . ASN A 1 68 ? 1.420 0.407 11.168 1.00 92.69 68 ASN A C 1
ATOM 508 O O . ASN A 1 68 ? 0.929 1.218 11.955 1.00 92.69 68 ASN A O 1
ATOM 512 N N . LYS A 1 69 ? 2.008 0.80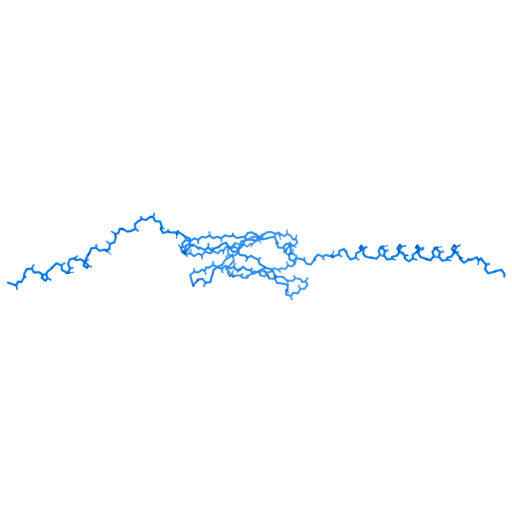5 10.033 1.00 95.75 69 LYS A N 1
ATOM 513 C CA . LYS A 1 69 ? 1.979 2.217 9.618 1.00 95.75 69 LYS A CA 1
ATOM 514 C C . LYS A 1 69 ? 0.536 2.617 9.290 1.00 95.75 69 LYS A C 1
ATOM 516 O O . LYS A 1 69 ? -0.055 1.978 8.426 1.00 95.75 69 LYS A O 1
ATOM 521 N N . PRO A 1 70 ? -0.044 3.629 9.953 1.00 95.94 70 PRO A N 1
ATOM 522 C CA . PRO A 1 70 ? -1.442 3.993 9.754 1.00 95.94 70 PRO A CA 1
ATOM 523 C C . PRO A 1 70 ? -1.670 4.694 8.410 1.00 95.94 70 PRO A C 1
ATOM 525 O O . PRO A 1 70 ? -0.785 5.387 7.905 1.00 95.94 70 PRO A O 1
ATOM 528 N N . GLY A 1 71 ? -2.891 4.565 7.889 1.00 94.81 71 GLY A N 1
ATOM 529 C CA . GLY A 1 71 ? -3.362 5.251 6.686 1.00 94.81 71 GLY A CA 1
ATOM 530 C C . GLY A 1 71 ? -3.633 4.309 5.514 1.00 94.81 71 GLY A C 1
ATOM 531 O O . GLY A 1 71 ? -3.152 3.180 5.473 1.00 94.81 71 GLY A O 1
ATOM 532 N N . SER A 1 72 ? -4.420 4.787 4.551 1.00 94.69 72 SER A N 1
ATOM 533 C CA . SER A 1 72 ? -4.749 4.060 3.317 1.00 94.69 72 SER A CA 1
ATOM 534 C C . SER A 1 72 ? -3.654 4.156 2.253 1.00 94.69 72 SER A C 1
ATOM 536 O O . SER A 1 72 ? -3.696 3.424 1.270 1.00 94.69 72 SER A O 1
ATOM 538 N N . GLU A 1 73 ? -2.655 5.021 2.443 1.00 95.81 73 GLU A N 1
ATOM 539 C CA . GLU A 1 73 ? -1.583 5.259 1.476 1.00 95.81 73 GLU A CA 1
ATOM 540 C C . GLU A 1 73 ? -0.206 4.942 2.062 1.00 95.81 73 GLU A C 1
ATOM 542 O O . GLU A 1 73 ? 0.101 5.281 3.209 1.00 95.81 73 GLU A O 1
ATOM 547 N N . LEU A 1 74 ? 0.651 4.335 1.243 1.00 94.81 74 LEU A N 1
ATOM 548 C CA . LEU A 1 74 ? 2.039 4.048 1.571 1.00 94.81 74 LEU A CA 1
ATOM 549 C C . LEU A 1 74 ? 2.955 4.498 0.432 1.00 94.81 74 LEU A C 1
ATOM 551 O O . LEU A 1 74 ? 2.999 3.881 -0.625 1.00 94.81 74 LEU A O 1
ATOM 555 N N . GLN A 1 75 ? 3.711 5.567 0.671 1.00 94.38 75 GLN A N 1
ATOM 556 C CA . GLN A 1 75 ? 4.770 6.015 -0.234 1.00 94.38 75 GLN A CA 1
ATOM 557 C C . GLN A 1 75 ? 6.042 5.190 -0.030 1.00 94.38 75 GLN A C 1
ATOM 559 O O . GLN A 1 75 ? 6.458 4.990 1.117 1.00 94.38 75 GLN A O 1
ATOM 564 N N . LEU A 1 76 ? 6.631 4.742 -1.137 1.00 91.81 76 LEU A N 1
ATOM 565 C CA . LEU A 1 76 ? 7.855 3.948 -1.206 1.00 91.81 76 LEU A CA 1
ATOM 566 C C . LEU A 1 76 ? 8.776 4.498 -2.294 1.00 91.81 76 LEU A C 1
ATOM 568 O O . LEU A 1 76 ? 8.313 4.985 -3.333 1.00 91.81 76 LEU A O 1
ATOM 572 N N . ASN A 1 77 ? 10.080 4.352 -2.088 1.00 90.12 77 ASN A N 1
ATOM 573 C CA . ASN A 1 77 ? 11.057 4.633 -3.125 1.00 90.12 77 ASN A CA 1
ATOM 574 C C . ASN A 1 77 ? 11.257 3.382 -3.993 1.00 90.12 77 ASN A C 1
ATOM 576 O O . ASN A 1 77 ? 11.136 2.253 -3.523 1.00 90.12 77 ASN A O 1
ATOM 580 N N . ASN A 1 78 ? 11.625 3.553 -5.262 1.00 85.12 78 ASN A N 1
ATOM 581 C CA . ASN A 1 78 ? 11.878 2.428 -6.168 1.00 85.12 78 ASN A CA 1
ATOM 582 C C . ASN A 1 78 ? 13.003 1.508 -5.656 1.00 85.12 78 ASN A C 1
ATOM 584 O O . ASN A 1 78 ? 12.977 0.309 -5.919 1.00 85.12 78 ASN A O 1
ATOM 588 N N . GLU A 1 79 ? 13.961 2.052 -4.904 1.00 83.38 79 GLU A N 1
ATOM 589 C CA . GLU A 1 79 ? 15.028 1.302 -4.227 1.00 83.38 79 GLU A CA 1
ATOM 590 C C . GLU A 1 79 ? 14.471 0.365 -3.137 1.00 83.38 79 GLU A C 1
ATOM 592 O O . GLU A 1 79 ? 14.883 -0.796 -3.036 1.00 83.38 79 GLU A O 1
ATOM 597 N N . ASP A 1 80 ? 13.470 0.827 -2.380 1.00 82.38 80 ASP A N 1
ATOM 598 C CA . ASP A 1 80 ? 12.787 0.025 -1.358 1.00 82.38 80 ASP A CA 1
ATOM 599 C C . ASP A 1 80 ? 12.033 -1.145 -2.004 1.00 82.38 80 ASP A C 1
ATOM 601 O O . ASP A 1 80 ? 12.079 -2.268 -1.509 1.00 82.38 80 ASP A O 1
ATOM 605 N N . ILE A 1 81 ? 11.411 -0.911 -3.163 1.00 84.19 81 ILE A N 1
ATOM 606 C CA . ILE A 1 81 ? 10.677 -1.935 -3.925 1.00 84.19 81 ILE A CA 1
ATOM 607 C C . ILE A 1 81 ? 11.621 -2.970 -4.556 1.00 84.19 81 ILE A C 1
ATOM 609 O O . ILE A 1 81 ? 11.304 -4.159 -4.656 1.00 84.19 81 ILE A O 1
ATOM 613 N N . GLN A 1 82 ? 12.793 -2.534 -5.024 1.00 78.56 82 GLN A N 1
ATOM 614 C CA . GLN A 1 82 ? 13.791 -3.448 -5.582 1.00 78.56 82 GLN A CA 1
ATOM 615 C C . GLN A 1 82 ? 14.344 -4.387 -4.509 1.00 78.56 82 GLN A C 1
ATOM 617 O O . GLN A 1 82 ? 14.514 -5.583 -4.767 1.00 78.56 82 GLN A O 1
ATOM 622 N N . SER A 1 83 ? 14.601 -3.849 -3.315 1.00 74.44 83 SER A N 1
ATOM 623 C CA . SER A 1 83 ? 15.140 -4.611 -2.189 1.00 74.44 83 SER A CA 1
ATOM 624 C C . SER A 1 83 ? 14.086 -5.463 -1.486 1.00 74.44 83 SER A C 1
ATOM 626 O O . SER A 1 83 ? 14.410 -6.561 -1.027 1.00 74.44 83 SER A O 1
ATOM 628 N N . SER A 1 84 ? 12.825 -5.021 -1.442 1.00 74.06 84 SER A N 1
ATOM 629 C CA . SER A 1 84 ? 11.761 -5.767 -0.788 1.00 74.06 84 SER A CA 1
ATOM 630 C C . SER A 1 84 ? 10.405 -5.687 -1.475 1.00 74.06 84 SER A C 1
ATOM 632 O O . SER A 1 84 ? 10.008 -4.687 -2.055 1.00 74.06 84 SER A O 1
ATOM 634 N N . THR A 1 85 ? 9.710 -6.821 -1.460 1.00 82.94 85 THR A N 1
ATOM 635 C CA . THR A 1 85 ? 8.789 -7.156 -2.551 1.00 82.94 85 THR A CA 1
ATOM 636 C C . THR A 1 85 ? 7.323 -7.088 -2.146 1.00 82.94 85 THR A C 1
ATOM 638 O O . THR A 1 85 ? 6.513 -6.636 -2.943 1.00 82.94 85 THR A O 1
ATOM 641 N N . VAL A 1 86 ? 6.966 -7.494 -0.923 1.00 93.25 86 VAL A N 1
ATOM 642 C CA . VAL A 1 86 ? 5.560 -7.670 -0.529 1.00 93.25 86 VAL A CA 1
ATOM 643 C C . VAL A 1 86 ? 5.189 -6.744 0.621 1.00 93.25 86 VAL A C 1
ATOM 645 O O . VAL A 1 86 ? 5.847 -6.748 1.662 1.00 93.25 86 VAL A O 1
ATOM 648 N N . TYR A 1 87 ? 4.112 -5.987 0.430 1.00 93.50 87 TYR A N 1
ATOM 649 C CA . TYR A 1 87 ? 3.481 -5.148 1.445 1.00 93.50 87 TYR A CA 1
ATOM 650 C C . TYR A 1 87 ? 2.036 -5.594 1.639 1.00 93.50 87 TYR A C 1
ATOM 652 O O . TYR A 1 87 ? 1.334 -5.847 0.664 1.00 93.50 87 TYR A O 1
ATOM 660 N N . SER A 1 88 ? 1.580 -5.643 2.885 1.00 95.69 88 SER A N 1
ATOM 661 C CA . SER A 1 88 ? 0.206 -6.000 3.222 1.00 95.69 88 SER A CA 1
ATOM 662 C C . SER A 1 88 ? -0.556 -4.768 3.682 1.00 95.69 88 SER A C 1
ATOM 664 O O . SER A 1 88 ? -0.154 -4.114 4.650 1.00 95.69 88 SER A O 1
ATOM 666 N N . CYS A 1 89 ? -1.676 -4.469 3.028 1.00 96.38 89 CYS A N 1
ATOM 667 C CA . CYS A 1 89 ? -2.657 -3.551 3.593 1.00 96.38 89 CYS A CA 1
ATOM 668 C C . CYS A 1 89 ? -3.554 -4.311 4.565 1.00 96.38 89 CYS A C 1
ATOM 670 O O . CYS A 1 89 ? -4.041 -5.388 4.236 1.00 96.38 89 CYS A O 1
ATOM 672 N N . VAL A 1 90 ? -3.815 -3.731 5.730 1.00 95.50 90 VAL A N 1
ATOM 673 C CA . VAL A 1 90 ? -4.727 -4.240 6.750 1.00 95.50 90 VAL A CA 1
ATOM 674 C C . VAL A 1 90 ? -5.871 -3.246 6.916 1.00 95.50 90 VAL A C 1
ATOM 676 O O . VAL A 1 90 ? -5.652 -2.060 7.154 1.00 95.50 90 VAL A O 1
ATOM 679 N N . VAL A 1 91 ? -7.099 -3.743 6.812 1.00 95.25 91 VAL A N 1
ATOM 680 C CA . VAL A 1 91 ? -8.339 -2.995 7.004 1.00 95.25 91 VAL A CA 1
ATOM 681 C C . VAL A 1 91 ? -9.095 -3.616 8.164 1.00 95.25 91 VAL A C 1
ATOM 683 O O . VAL A 1 91 ? -9.391 -4.812 8.171 1.00 95.25 91 VAL A O 1
ATOM 686 N N . LYS A 1 92 ? -9.392 -2.804 9.175 1.00 93.25 92 LYS A N 1
ATOM 687 C CA . LYS A 1 92 ? -10.000 -3.260 10.424 1.00 93.25 92 LYS A CA 1
ATOM 688 C C . LYS A 1 92 ? -11.190 -2.395 10.798 1.00 93.25 92 LYS A C 1
ATOM 690 O O . LYS A 1 92 ? -11.096 -1.173 10.785 1.00 93.25 92 LYS A O 1
ATOM 695 N N . ASN A 1 93 ? -12.270 -3.035 11.227 1.00 90.50 93 ASN A N 1
ATOM 696 C CA . ASN A 1 93 ? -13.366 -2.394 11.948 1.00 90.50 93 ASN A CA 1
ATOM 697 C C . ASN A 1 93 ? -13.611 -3.146 13.283 1.00 90.50 93 ASN A C 1
ATOM 699 O O . ASN A 1 93 ? -12.922 -4.129 13.569 1.00 90.50 93 ASN A O 1
ATOM 703 N N . PRO A 1 94 ? -14.553 -2.713 14.142 1.00 89.31 94 PRO A N 1
ATOM 704 C CA . PRO A 1 94 ? -14.843 -3.398 15.409 1.00 89.31 94 PRO A CA 1
ATOM 705 C C . PRO A 1 94 ? -15.331 -4.850 15.280 1.00 89.31 94 PRO A C 1
ATOM 707 O O . PRO A 1 94 ? -15.346 -5.567 16.275 1.00 89.31 94 PRO A O 1
ATOM 710 N N . VAL A 1 95 ? -15.743 -5.272 14.084 1.00 88.12 95 VAL A N 1
ATOM 711 C CA . VAL A 1 95 ? -16.365 -6.578 13.822 1.00 88.12 95 VAL A CA 1
ATOM 712 C C . VAL A 1 95 ? -15.371 -7.561 13.204 1.00 88.12 95 VAL A C 1
ATOM 714 O O . VAL A 1 95 ? -15.451 -8.759 13.446 1.00 88.12 95 VAL A O 1
ATOM 717 N N . SER A 1 96 ? -14.411 -7.080 12.413 1.00 89.75 96 SER A N 1
ATOM 718 C CA . SER A 1 96 ? -13.559 -7.932 11.583 1.00 89.75 96 SER A CA 1
ATOM 719 C C . SER A 1 96 ? -12.250 -7.253 11.171 1.00 89.75 96 SER A C 1
ATOM 721 O O . SER A 1 96 ? -12.065 -6.039 11.298 1.00 89.75 96 SER A O 1
ATOM 723 N N . ASN A 1 97 ? -11.327 -8.067 10.662 1.00 92.81 97 ASN A N 1
ATOM 724 C CA . ASN A 1 97 ? -10.028 -7.645 10.160 1.00 92.81 97 ASN A CA 1
ATOM 725 C C . ASN A 1 97 ? -9.721 -8.410 8.866 1.00 92.81 97 ASN A C 1
ATOM 727 O O . ASN A 1 97 ? -9.796 -9.643 8.849 1.00 92.81 97 ASN A O 1
ATOM 731 N N . ARG A 1 98 ? -9.389 -7.688 7.795 1.00 93.94 98 ARG A N 1
ATOM 732 C CA . ARG A 1 98 ? -8.968 -8.253 6.511 1.00 93.94 98 ARG A CA 1
ATOM 733 C C . ARG A 1 98 ? -7.662 -7.628 6.069 1.00 93.94 98 ARG A C 1
ATOM 735 O O . ARG A 1 98 ? -7.414 -6.453 6.311 1.00 93.94 98 ARG A O 1
ATOM 742 N N . SER A 1 99 ? -6.863 -8.405 5.358 1.00 94.81 99 SER A N 1
ATOM 743 C CA . SER A 1 99 ? -5.638 -7.923 4.747 1.00 94.81 99 SER A CA 1
ATOM 744 C C . SER A 1 99 ? -5.523 -8.377 3.302 1.00 94.81 99 SER A C 1
ATOM 746 O O . SER A 1 99 ? -6.129 -9.378 2.911 1.00 94.81 99 SER A O 1
ATOM 748 N N . GLU A 1 100 ? -4.747 -7.629 2.524 1.00 95.00 100 GLU A N 1
ATOM 749 C CA . GLU A 1 100 ? -4.327 -8.034 1.189 1.00 95.00 100 GLU A CA 1
ATOM 750 C C . GLU A 1 100 ? -2.831 -7.820 1.018 1.00 95.00 100 GLU A C 1
ATOM 752 O O . GLU A 1 100 ? -2.325 -6.722 1.266 1.00 95.00 100 GLU A O 1
ATOM 757 N N . ASP A 1 101 ? -2.160 -8.883 0.584 1.00 95.19 101 ASP A N 1
ATOM 758 C CA . ASP A 1 101 ? -0.738 -8.885 0.270 1.00 95.19 101 ASP A CA 1
ATOM 759 C C . ASP A 1 101 ? -0.547 -8.428 -1.172 1.00 95.19 101 ASP A C 1
ATOM 761 O O . ASP A 1 101 ? -1.243 -8.873 -2.086 1.00 95.19 101 ASP A O 1
ATOM 765 N N . PHE A 1 102 ? 0.415 -7.541 -1.381 1.00 93.38 102 PHE A N 1
ATOM 766 C CA . PHE A 1 102 ? 0.635 -6.909 -2.666 1.00 93.38 102 PHE A CA 1
ATOM 767 C C . PHE A 1 102 ? 2.121 -6.874 -3.021 1.00 93.38 102 PHE A C 1
ATOM 769 O O . PHE A 1 102 ? 2.948 -6.392 -2.243 1.00 93.38 102 PHE A O 1
ATOM 776 N N . ASP A 1 103 ? 2.455 -7.377 -4.213 1.00 92.06 103 ASP A N 1
ATOM 777 C CA . ASP A 1 103 ? 3.812 -7.340 -4.754 1.00 92.06 103 ASP A CA 1
ATOM 778 C C . ASP A 1 103 ? 4.096 -5.966 -5.382 1.00 92.06 103 ASP A C 1
ATOM 780 O O . ASP A 1 103 ? 3.663 -5.658 -6.498 1.00 92.06 103 ASP A O 1
ATOM 784 N N . ALA A 1 104 ? 4.856 -5.136 -4.667 1.00 90.19 104 ALA A N 1
ATOM 785 C CA . ALA A 1 104 ? 5.191 -3.781 -5.082 1.00 90.19 104 ALA A CA 1
ATOM 786 C C . ALA A 1 104 ? 6.069 -3.731 -6.345 1.00 90.19 104 ALA A C 1
ATOM 788 O O . ALA A 1 104 ? 6.070 -2.707 -7.033 1.00 90.19 104 ALA A O 1
ATOM 789 N N . LYS A 1 105 ? 6.771 -4.817 -6.717 1.00 88.00 105 LYS A N 1
ATOM 790 C CA . LYS A 1 105 ? 7.576 -4.849 -7.956 1.00 88.00 105 LYS A CA 1
ATOM 791 C C . LYS A 1 105 ? 6.719 -4.725 -9.204 1.00 88.00 105 LYS A C 1
ATOM 793 O O . LYS A 1 105 ? 7.208 -4.232 -10.216 1.00 88.00 105 LYS A O 1
ATOM 798 N N . THR A 1 106 ? 5.445 -5.108 -9.126 1.00 87.62 106 THR A N 1
ATOM 799 C CA . THR A 1 106 ? 4.484 -4.930 -10.225 1.00 87.62 106 THR A CA 1
ATOM 800 C C . THR A 1 106 ? 4.252 -3.459 -10.579 1.00 87.62 106 THR A C 1
ATOM 802 O O . THR A 1 106 ? 3.830 -3.157 -11.692 1.00 87.62 106 THR A O 1
ATOM 805 N N . CYS A 1 107 ? 4.581 -2.538 -9.669 1.00 87.00 107 CYS A N 1
ATOM 806 C CA . CYS A 1 107 ? 4.459 -1.099 -9.879 1.00 87.00 107 CYS A CA 1
ATOM 807 C C . CYS A 1 107 ? 5.710 -0.460 -10.492 1.00 87.00 107 CYS A C 1
ATOM 809 O O . CYS A 1 107 ? 5.677 0.719 -10.850 1.00 87.00 107 CYS A O 1
ATOM 811 N N . LEU A 1 108 ? 6.827 -1.193 -10.577 1.00 84.88 108 LEU A N 1
ATOM 812 C CA . LEU A 1 108 ? 8.035 -0.674 -11.202 1.00 84.88 108 LEU A CA 1
ATOM 813 C C . LEU A 1 108 ? 7.851 -0.650 -12.724 1.00 84.88 108 LEU A C 1
ATOM 815 O O . LEU A 1 108 ? 7.385 -1.636 -13.301 1.00 84.88 108 LEU A O 1
ATOM 819 N N . PRO A 1 109 ? 8.255 0.437 -13.403 1.00 73.25 109 PRO A N 1
ATOM 820 C CA . PRO A 1 109 ? 8.276 0.452 -14.855 1.00 73.25 109 PRO A CA 1
ATOM 821 C C . PRO A 1 109 ? 9.234 -0.639 -15.340 1.00 73.25 109 PRO A C 1
ATOM 823 O O . PRO A 1 109 ? 10.446 -0.564 -15.137 1.00 73.25 109 PRO A O 1
ATOM 826 N N . THR A 1 110 ? 8.697 -1.677 -15.980 1.00 68.62 110 THR A N 1
ATOM 827 C CA . THR A 1 110 ? 9.528 -2.684 -16.640 1.00 68.62 110 THR A CA 1
ATOM 828 C C . THR A 1 110 ? 10.313 -2.019 -17.772 1.00 68.62 110 THR A C 1
ATOM 830 O O . THR A 1 110 ? 9.701 -1.305 -18.574 1.00 68.62 110 THR A O 1
ATOM 833 N N . PRO A 1 111 ? 11.630 -2.266 -17.909 1.00 58.81 111 PRO A N 1
ATOM 834 C CA . PRO A 1 111 ? 12.359 -1.919 -19.121 1.00 58.81 111 PRO A CA 1
ATOM 835 C C . PRO A 1 111 ? 11.795 -2.773 -20.261 1.00 58.81 111 PRO A C 1
ATOM 837 O O . PRO A 1 111 ? 12.153 -3.935 -20.435 1.00 58.81 111 PRO A O 1
ATOM 840 N N . GLY A 1 112 ? 10.816 -2.223 -20.975 1.00 54.12 112 GLY A N 1
ATOM 841 C CA . GLY A 1 112 ? 10.071 -2.941 -21.995 1.00 54.12 112 GLY A CA 1
ATOM 842 C C . GLY A 1 112 ? 10.984 -3.423 -23.116 1.00 54.12 112 GLY A C 1
ATOM 843 O O . GLY A 1 112 ? 11.756 -2.650 -23.687 1.00 54.12 112 GLY A O 1
ATOM 844 N N . ASN A 1 113 ? 10.846 -4.701 -23.465 1.00 51.81 113 ASN A N 1
ATOM 845 C CA . ASN A 1 113 ? 11.389 -5.325 -24.667 1.00 51.81 113 ASN A CA 1
ATOM 846 C C . ASN A 1 113 ? 10.781 -4.703 -25.939 1.00 51.81 113 ASN A C 1
ATOM 848 O O . ASN A 1 113 ? 10.023 -5.341 -26.672 1.00 51.81 113 ASN A O 1
ATOM 852 N N . SER A 1 114 ? 11.166 -3.467 -26.246 1.00 54.44 114 SER A N 1
ATOM 853 C CA . SER A 1 114 ? 10.878 -2.759 -27.497 1.00 54.44 114 SER A CA 1
ATOM 854 C C . SER A 1 114 ? 11.744 -3.307 -28.648 1.00 54.44 114 SER A C 1
ATOM 856 O O . SER A 1 114 ? 12.474 -2.577 -29.309 1.00 54.44 114 SER A O 1
ATOM 858 N N . GLY A 1 115 ? 11.757 -4.633 -28.830 1.00 53.78 115 GLY A N 1
ATOM 859 C CA . GLY A 1 115 ? 12.753 -5.326 -29.658 1.00 53.78 115 GLY A CA 1
ATOM 860 C C . GLY A 1 115 ? 12.210 -6.345 -30.657 1.00 53.78 115 GLY A C 1
ATOM 861 O O . GLY A 1 115 ? 12.965 -6.797 -31.510 1.00 53.78 115 GLY A O 1
ATOM 862 N N . ILE A 1 116 ? 10.925 -6.711 -30.606 1.00 54.31 116 ILE A N 1
ATOM 863 C CA . ILE A 1 116 ? 10.403 -7.770 -31.494 1.00 54.31 116 ILE A CA 1
ATOM 864 C C . ILE A 1 116 ? 9.882 -7.198 -32.827 1.00 54.31 116 ILE A C 1
ATOM 866 O O . ILE A 1 116 ? 9.948 -7.860 -33.859 1.00 54.31 116 ILE A O 1
ATOM 870 N N . ILE A 1 117 ? 9.461 -5.929 -32.863 1.00 52.75 117 ILE A N 1
ATOM 871 C CA . ILE A 1 117 ? 8.834 -5.331 -34.057 1.00 52.75 117 ILE A CA 1
ATOM 872 C C . ILE A 1 117 ? 9.880 -4.902 -35.112 1.00 52.75 117 ILE A C 1
ATOM 874 O O . ILE A 1 117 ? 9.604 -4.947 -36.310 1.00 52.75 117 ILE A O 1
ATOM 878 N N . ALA A 1 118 ? 11.114 -4.573 -34.709 1.00 53.34 118 ALA A N 1
ATOM 879 C CA . ALA A 1 118 ? 12.168 -4.142 -35.637 1.00 53.34 118 ALA A CA 1
ATOM 880 C C . ALA A 1 118 ? 12.744 -5.289 -36.498 1.00 53.34 118 ALA A C 1
ATOM 882 O O . ALA A 1 118 ? 13.153 -5.063 -37.638 1.00 53.34 118 ALA A O 1
ATOM 883 N N . GLY A 1 119 ? 12.743 -6.528 -35.989 1.00 56.47 119 GLY A N 1
ATOM 884 C CA . GLY A 1 119 ? 13.296 -7.684 -36.704 1.00 56.47 119 GLY A CA 1
ATOM 885 C C . GLY A 1 119 ? 12.441 -8.132 -37.893 1.00 56.47 119 GLY A C 1
ATOM 886 O O . GLY A 1 119 ? 12.971 -8.441 -38.959 1.00 56.47 119 GLY A O 1
ATOM 887 N N . VAL A 1 120 ? 11.113 -8.112 -37.741 1.00 63.72 120 VAL A N 1
ATOM 888 C CA . VAL A 1 120 ? 10.182 -8.605 -38.772 1.00 63.72 120 VAL A CA 1
ATOM 889 C C . VAL A 1 120 ? 10.114 -7.647 -39.963 1.00 63.72 120 VAL A C 1
ATOM 891 O O . VAL A 1 120 ? 10.139 -8.083 -41.113 1.00 63.72 120 VAL A O 1
ATOM 894 N N . ILE A 1 121 ? 10.104 -6.337 -39.698 1.00 67.44 121 ILE A N 1
ATOM 895 C CA . ILE A 1 121 ? 10.094 -5.305 -40.745 1.00 67.44 121 ILE A CA 1
ATOM 896 C C . ILE A 1 121 ? 11.416 -5.328 -41.528 1.00 67.44 121 ILE A C 1
ATOM 898 O O . ILE A 1 121 ? 11.401 -5.244 -42.753 1.00 67.44 121 ILE A O 1
ATOM 902 N N . SER A 1 122 ? 12.551 -5.528 -40.846 1.00 69.19 122 SER A N 1
ATOM 903 C CA . SER A 1 122 ? 13.863 -5.652 -41.496 1.00 69.19 122 SER A CA 1
ATOM 904 C C . SER A 1 122 ? 13.940 -6.876 -42.420 1.00 69.19 122 SER A C 1
ATOM 906 O O . SER A 1 122 ? 14.367 -6.759 -43.569 1.00 69.19 122 SER A O 1
ATOM 908 N N . PHE A 1 123 ? 13.435 -8.037 -41.980 1.00 77.62 123 PHE A N 1
ATOM 909 C CA . PHE A 1 123 ? 13.403 -9.246 -42.811 1.00 77.62 123 PHE A CA 1
ATOM 910 C C . PHE A 1 123 ? 12.506 -9.088 -44.051 1.00 77.62 123 PHE A C 1
ATOM 912 O O . PHE A 1 123 ? 12.903 -9.484 -45.146 1.00 77.62 123 PHE A O 1
ATOM 919 N N . LEU A 1 124 ? 11.332 -8.457 -43.910 1.00 79.06 124 LEU A N 1
ATOM 920 C CA . LEU A 1 124 ? 10.432 -8.195 -45.040 1.00 79.06 124 LEU A CA 1
ATOM 921 C C . LEU A 1 124 ? 11.048 -7.238 -46.071 1.00 79.06 124 LEU A C 1
ATOM 923 O O . LEU A 1 124 ? 10.926 -7.478 -47.272 1.00 79.06 124 LEU A O 1
ATOM 927 N N . ILE A 1 125 ? 11.746 -6.189 -45.624 1.00 82.31 125 ILE A N 1
ATOM 928 C CA . ILE A 1 125 ? 12.414 -5.234 -46.521 1.00 82.31 125 ILE A CA 1
ATOM 929 C C . ILE A 1 125 ? 13.579 -5.906 -47.265 1.00 82.31 125 ILE A C 1
ATOM 931 O O . ILE A 1 125 ? 13.696 -5.746 -48.479 1.00 82.31 125 ILE A O 1
ATOM 935 N N . ILE A 1 126 ? 14.409 -6.701 -46.579 1.00 83.69 126 ILE A N 1
ATOM 936 C CA . ILE A 1 126 ? 15.531 -7.422 -47.207 1.00 83.69 126 ILE A CA 1
ATOM 937 C C . ILE A 1 126 ? 15.021 -8.450 -48.226 1.00 83.69 126 ILE A C 1
ATOM 939 O O . ILE A 1 126 ? 15.565 -8.538 -49.328 1.00 83.69 126 ILE A O 1
ATOM 943 N N . ALA A 1 127 ? 13.956 -9.187 -47.898 1.00 82.81 127 ALA A N 1
ATOM 944 C CA . ALA A 1 127 ? 13.334 -10.133 -48.820 1.00 82.81 127 ALA A CA 1
ATOM 945 C C . ALA A 1 127 ? 12.782 -9.432 -50.074 1.00 82.81 127 ALA A C 1
ATOM 947 O O . ALA A 1 127 ? 13.022 -9.899 -51.187 1.00 82.81 127 ALA A O 1
ATOM 948 N N . LEU A 1 128 ? 12.108 -8.285 -49.917 1.00 84.56 128 LEU A N 1
ATOM 949 C CA . LEU A 1 128 ? 11.608 -7.485 -51.042 1.00 84.56 128 LEU A CA 1
ATOM 950 C C . LEU A 1 128 ? 12.744 -6.969 -51.937 1.00 84.56 128 LEU A C 1
ATOM 952 O O . LEU A 1 128 ? 12.653 -7.081 -53.158 1.00 84.56 128 LEU A O 1
ATOM 956 N N . ILE A 1 129 ? 13.828 -6.450 -51.353 1.00 86.31 129 ILE A N 1
ATOM 957 C CA . ILE A 1 129 ? 14.986 -5.953 -52.115 1.00 86.31 129 ILE A CA 1
ATOM 958 C C . ILE A 1 129 ? 15.676 -7.100 -52.865 1.00 86.31 129 ILE A C 1
ATOM 960 O O . ILE A 1 129 ? 15.991 -6.952 -54.045 1.00 86.31 129 ILE A O 1
ATOM 964 N N . GLY A 1 130 ? 15.870 -8.252 -52.215 1.00 82.62 130 GLY A N 1
ATOM 965 C CA . GLY A 1 130 ? 16.458 -9.437 -52.845 1.00 82.62 130 GLY A CA 1
ATOM 966 C C . GLY A 1 130 ? 15.641 -9.926 -54.041 1.00 82.62 130 GLY A C 1
ATOM 967 O O . GLY A 1 130 ? 16.195 -10.164 -55.109 1.00 82.62 130 GLY A O 1
ATOM 968 N N . VAL A 1 131 ? 14.314 -9.984 -53.897 1.00 82.12 131 VAL A N 1
ATOM 969 C CA . VAL A 1 131 ? 13.383 -10.323 -54.983 1.00 82.12 131 VAL A CA 1
ATOM 970 C C . VAL A 1 131 ? 13.529 -9.341 -56.148 1.00 82.12 131 VAL A C 1
ATOM 972 O O . VAL A 1 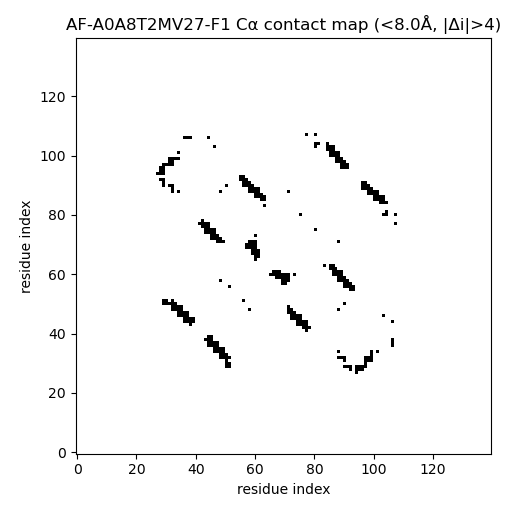131 ? 13.759 -9.768 -57.277 1.00 82.12 131 VAL A O 1
ATOM 975 N N . VAL A 1 132 ? 13.476 -8.031 -55.896 1.00 81.12 132 VAL A N 1
ATOM 976 C CA . VAL A 1 132 ? 13.596 -7.015 -56.957 1.00 81.12 132 VAL A CA 1
ATOM 977 C C . VAL A 1 132 ? 14.936 -7.125 -57.695 1.00 81.12 132 VAL A C 1
ATOM 979 O O . VAL A 1 132 ? 14.947 -7.096 -58.922 1.00 81.12 132 VAL A O 1
ATOM 982 N N . LEU A 1 133 ? 16.050 -7.333 -56.989 1.00 74.75 133 LEU A N 1
ATOM 983 C CA . LEU A 1 133 ? 17.368 -7.520 -57.612 1.00 74.75 133 LEU A CA 1
ATOM 984 C C . LEU A 1 133 ? 17.483 -8.832 -58.407 1.00 74.75 133 LEU A C 1
ATOM 986 O O . LEU A 1 133 ? 18.210 -8.874 -59.393 1.00 74.75 133 LEU A O 1
ATOM 990 N N . CYS A 1 134 ? 16.763 -9.889 -58.017 1.00 72.56 134 CYS A N 1
ATOM 991 C CA . CYS A 1 134 ? 16.698 -11.134 -58.787 1.00 72.56 134 CYS A CA 1
ATOM 992 C C . CYS A 1 134 ? 15.847 -11.008 -60.061 1.00 72.56 134 CYS A C 1
ATOM 994 O O . CYS A 1 134 ? 16.132 -11.686 -61.047 1.00 72.56 134 CYS A O 1
ATOM 996 N N . PHE A 1 135 ? 14.804 -10.171 -60.047 1.00 70.19 135 PHE A N 1
ATOM 997 C CA . PHE A 1 135 ? 13.893 -9.984 -61.184 1.00 70.19 135 PHE A CA 1
ATOM 998 C C . PHE A 1 135 ? 14.313 -8.866 -62.147 1.00 70.19 135 PHE A C 1
ATOM 1000 O O . PHE A 1 135 ? 13.831 -8.846 -63.279 1.00 70.19 135 PHE A O 1
ATOM 1007 N N . VAL A 1 136 ? 15.203 -7.955 -61.743 1.00 72.50 136 VAL A N 1
ATOM 1008 C CA . VAL A 1 136 ? 15.791 -6.956 -62.644 1.00 72.50 136 VAL A CA 1
ATOM 1009 C C . VAL A 1 136 ? 17.035 -7.571 -63.296 1.00 72.50 136 VAL A C 1
ATOM 1011 O O . VAL A 1 136 ? 18.063 -7.700 -62.630 1.00 72.50 136 VAL A O 1
ATOM 1014 N N . PRO A 1 137 ? 16.984 -7.980 -64.581 1.00 63.66 137 PRO A N 1
ATOM 1015 C CA . PRO A 1 137 ? 18.183 -8.434 -65.270 1.00 63.66 137 PRO A CA 1
ATOM 1016 C C . PRO A 1 137 ? 19.219 -7.302 -65.268 1.00 63.66 137 PRO A C 1
ATOM 1018 O O . PRO A 1 137 ? 18.833 -6.130 -65.343 1.00 63.66 137 PRO A O 1
ATOM 1021 N N . PRO A 1 138 ? 20.524 -7.617 -65.183 1.00 66.44 138 PRO A N 1
ATOM 1022 C CA . PRO A 1 138 ? 21.558 -6.596 -65.218 1.00 66.44 138 PRO A CA 1
ATOM 1023 C C . PRO A 1 138 ? 21.356 -5.740 -66.469 1.00 66.44 138 PRO A C 1
ATOM 1025 O O . PRO A 1 138 ? 21.301 -6.276 -67.578 1.00 66.44 138 PRO A O 1
ATOM 1028 N N . VAL A 1 139 ? 21.200 -4.426 -66.269 1.00 63.53 139 VAL A N 1
ATOM 1029 C CA . VAL A 1 139 ? 21.186 -3.436 -67.350 1.00 63.53 139 VAL A CA 1
ATOM 1030 C C . VAL A 1 139 ? 22.488 -3.638 -68.121 1.00 63.53 139 VAL A C 1
ATOM 1032 O O . VAL A 1 139 ? 23.567 -3.361 -67.598 1.00 63.53 139 VAL A O 1
ATOM 1035 N N . ARG A 1 140 ? 22.377 -4.238 -69.306 1.00 53.66 140 ARG A N 1
ATOM 1036 C CA . ARG A 1 140 ? 23.479 -4.445 -70.240 1.00 53.66 140 ARG A CA 1
ATOM 1037 C C . ARG A 1 140 ? 23.543 -3.266 -71.196 1.00 53.66 140 ARG A C 1
ATOM 1039 O O . ARG A 1 140 ? 22.458 -2.829 -71.639 1.00 53.66 140 ARG A O 1
#

pLDDT: mean 77.01, std 17.94, range [35.38, 97.0]

Sequence (140 aa):
MQSLLAIADIIQLKTSDSEAHHKDETENAVAKPTVTCENINSSTVTLRCAGDQSPLTQYSWVGPGIQNKPGSELQLNNEDIQSSTVYSCVVKNPVSNRSEDFDAKTCLPTPGNSGIIAGVISFLIIALIGVVLCFVPPVR

Secondary structure (DSSP, 8-state):
--SSSSHHHHHTTS-SS---S---TTSSSPPPPEEEEEEEETTEEEEEEE----TT-EEEEEETTEEEEESSEEEEEHHHHHH--EEEEEEE-SS-EEEEEEEGGGGS-----TTSHHHHHHHHHHHHHHHHHHHS----

InterPro domains:
  IPR007110 Immunoglobulin-like domain [PS50835] (33-103)
  IPR013151 Immunoglobulin-like beta-sandwich domain [PF00047] (41-98)
  IPR013783 Immunoglobulin-like fold [G3DSA:2.60.40.10] (21-107)
  IPR036179 Immunoglobulin-like domain superfamily [SSF48726] (30-100)

Organism: NCBI:txid121402